Protein AF-A0A2J8M3Z4-F1 (afdb_monomer_lite)

Sequence (90 aa):
MEMKADINAKQEDMMFHKIYIQKHDNVSILFADIEGFTSLASQCTAQELVMTLNELFARFDKLAAENHCLRIKILGDCYYCVSGLPEARA

Radius of gyration: 18.11 Å; chains: 1; bounding box: 32×40×42 Å

Foldseek 3Di:
DVVVVVVPDDDDPDPDDDDDDDDDPDKDKDKDADPPVVVVVVPDDPVRNVVVLVVVVVVVVVVCVVVVWAWPDDDRRMTMIMHCPPHGDD

Secondary structure (DSSP, 8-state):
-HHHHHTTS-----SS--------SS-EEEEE--TTHHHHHHHS-HHHHHHHHHHHHHHHHHHHHHTTEEEEEEETTEEEEEES-SSPP-

InterPro domains:
  IPR001054 Adenylyl cyclase class-3/4/guanylyl cyclase [PF00211] (19-88)
  IPR001054 Adenylyl cyclase class-3/4/guanylyl cyclase [PS50125] (28-90)
  IPR029787 Nucleotide cyclase [G3DSA:3.30.70.1230] (13-90)
  IPR029787 Nucleotide cyclase [SSF55073] (16-89)

Structure (mmCIF, N/CA/C/O backbone):
data_AF-A0A2J8M3Z4-F1
#
_entry.id   AF-A0A2J8M3Z4-F1
#
loop_
_atom_site.group_PDB
_atom_site.id
_atom_site.ty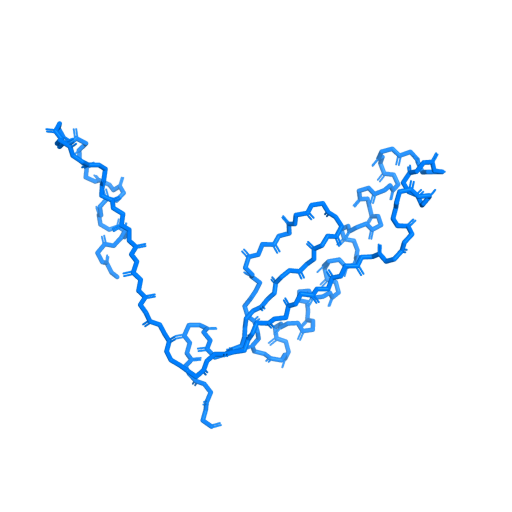pe_symbol
_atom_site.label_atom_id
_atom_site.label_alt_id
_atom_site.label_comp_id
_atom_site.label_asym_id
_atom_site.label_entity_id
_atom_site.label_seq_id
_atom_site.pdbx_PDB_ins_code
_atom_site.Cartn_x
_atom_site.Cartn_y
_atom_site.Cartn_z
_atom_site.occupancy
_atom_site.B_iso_or_equiv
_atom_site.auth_seq_id
_atom_site.auth_comp_id
_atom_site.auth_asym_id
_atom_site.auth_atom_id
_atom_site.pdbx_PDB_model_num
ATOM 1 N N . MET A 1 1 ? 13.751 11.695 -15.915 1.00 54.22 1 MET A N 1
ATOM 2 C CA . MET A 1 1 ? 14.621 12.892 -15.830 1.00 54.22 1 MET A CA 1
ATOM 3 C C . MET A 1 1 ? 13.856 14.165 -16.182 1.00 54.22 1 MET A C 1
ATOM 5 O O . MET A 1 1 ? 13.985 15.121 -15.434 1.00 54.22 1 MET A O 1
ATOM 9 N N . GLU A 1 2 ? 12.995 14.154 -17.204 1.00 61.06 2 GLU A N 1
ATOM 10 C CA . GLU A 1 2 ? 12.163 15.311 -17.599 1.00 61.06 2 GLU A CA 1
ATOM 11 C C . GLU A 1 2 ? 11.172 15.766 -16.513 1.00 61.06 2 GLU A C 1
ATOM 13 O O . GLU A 1 2 ? 11.157 16.934 -16.147 1.00 61.06 2 GLU A O 1
ATOM 18 N N . MET A 1 3 ? 10.465 14.829 -15.867 1.00 64.12 3 MET A N 1
ATOM 19 C CA . MET A 1 3 ? 9.453 15.145 -14.844 1.00 64.12 3 MET A CA 1
ATOM 20 C C . MET A 1 3 ? 9.973 16.007 -13.672 1.00 64.12 3 MET A C 1
ATOM 22 O O . MET A 1 3 ? 9.243 16.839 -13.147 1.00 64.12 3 MET A O 1
ATOM 26 N N . LYS A 1 4 ? 11.240 15.832 -13.258 1.00 62.22 4 LYS A N 1
ATOM 27 C CA . LYS A 1 4 ? 11.858 16.647 -12.191 1.00 62.22 4 LYS A CA 1
ATOM 28 C C . LYS A 1 4 ? 12.248 18.048 -12.672 1.00 62.22 4 LYS A C 1
ATOM 30 O O . LYS A 1 4 ? 12.252 18.973 -11.868 1.00 62.22 4 LYS A O 1
ATOM 35 N N . ALA A 1 5 ? 12.596 18.190 -13.949 1.00 67.06 5 ALA A N 1
ATOM 36 C CA . ALA A 1 5 ? 12.934 19.478 -14.547 1.00 67.06 5 ALA A CA 1
ATOM 37 C C . ALA A 1 5 ? 11.676 20.339 -14.742 1.00 67.06 5 ALA A C 1
ATOM 39 O O . ALA A 1 5 ? 11.700 21.534 -14.465 1.00 67.06 5 ALA A O 1
ATOM 40 N N . ASP A 1 6 ? 10.565 19.708 -15.121 1.00 68.38 6 ASP A N 1
ATOM 41 C CA . ASP A 1 6 ? 9.293 20.380 -15.377 1.00 68.38 6 ASP A CA 1
ATOM 42 C C . ASP A 1 6 ? 8.588 20.901 -14.110 1.00 68.38 6 ASP A C 1
ATOM 44 O O . ASP A 1 6 ? 7.891 21.907 -14.181 1.00 68.38 6 ASP A O 1
ATOM 48 N N . ILE A 1 7 ? 8.794 20.281 -12.937 1.00 63.91 7 ILE A N 1
ATOM 49 C CA . ILE A 1 7 ? 8.255 20.781 -11.649 1.00 63.91 7 ILE A CA 1
ATOM 50 C C . ILE A 1 7 ? 8.807 22.174 -11.299 1.00 63.91 7 ILE A C 1
ATOM 52 O O . ILE A 1 7 ? 8.129 22.963 -10.647 1.00 63.91 7 ILE A O 1
ATOM 56 N N . ASN A 1 8 ? 10.033 22.481 -11.733 1.00 65.25 8 ASN A N 1
ATOM 57 C CA . ASN A 1 8 ? 10.713 23.743 -11.437 1.00 65.25 8 ASN A CA 1
ATOM 58 C C . ASN A 1 8 ? 10.561 24.790 -12.555 1.00 65.25 8 ASN A C 1
ATOM 60 O O . ASN A 1 8 ? 11.089 25.898 -12.430 1.00 65.25 8 ASN A O 1
ATOM 64 N N . ALA A 1 9 ? 9.878 24.455 -13.652 1.00 66.25 9 ALA A N 1
ATOM 65 C CA . ALA A 1 9 ? 9.640 25.372 -14.757 1.00 66.25 9 ALA A CA 1
ATOM 66 C C . ALA A 1 9 ? 8.443 26.291 -14.452 1.00 66.25 9 ALA A C 1
ATOM 68 O O . ALA A 1 9 ? 7.474 25.885 -13.811 1.00 66.25 9 ALA A O 1
ATOM 69 N N . LYS A 1 10 ? 8.501 27.550 -14.912 1.00 61.84 10 LYS A N 1
ATOM 70 C CA . LYS A 1 10 ? 7.349 28.461 -14.838 1.00 61.84 10 LYS A CA 1
ATOM 71 C C . LYS A 1 10 ? 6.181 27.845 -15.606 1.00 61.84 10 LYS A C 1
ATOM 73 O O . LYS A 1 10 ? 6.357 27.388 -16.729 1.00 61.84 10 LYS A O 1
ATOM 78 N N . GLN A 1 11 ? 5.007 27.851 -14.987 1.00 64.75 11 GLN A N 1
ATOM 79 C CA . GLN A 1 11 ? 3.787 27.309 -15.565 1.00 64.75 11 GLN A CA 1
ATOM 80 C C . GLN A 1 11 ? 3.357 28.213 -16.729 1.00 64.75 11 GLN A C 1
ATOM 82 O O . GLN A 1 11 ? 2.795 29.284 -16.522 1.00 64.75 11 GLN A O 1
ATOM 87 N N . GLU A 1 12 ? 3.730 27.833 -17.949 1.00 67.75 12 GLU A N 1
ATOM 88 C CA . GLU A 1 12 ? 3.226 28.462 -19.169 1.00 67.75 12 GLU A CA 1
ATOM 89 C C . GLU A 1 12 ? 1.735 28.126 -19.323 1.00 67.75 12 GLU A C 1
ATOM 91 O O . GLU A 1 12 ? 1.330 26.999 -19.023 1.00 67.75 12 GLU A O 1
ATOM 96 N N . ASP A 1 13 ? 0.927 29.091 -19.781 1.00 65.75 13 ASP A N 1
ATOM 97 C CA . ASP A 1 13 ? -0.494 28.907 -20.119 1.00 65.75 13 ASP A CA 1
ATOM 98 C C . ASP A 1 13 ? -0.623 27.932 -21.304 1.00 65.75 13 ASP A C 1
ATOM 100 O O . ASP A 1 13 ? -0.792 28.312 -22.464 1.00 65.75 13 ASP A O 1
ATOM 104 N N . MET A 1 14 ? -0.486 26.639 -21.024 1.00 68.31 14 MET A N 1
ATOM 105 C CA . MET A 1 14 ? -0.715 25.580 -21.993 1.00 68.31 14 MET A CA 1
ATOM 106 C C . MET A 1 14 ? -2.198 25.224 -22.023 1.00 68.31 14 MET A C 1
ATOM 108 O O . MET A 1 14 ? -2.833 25.011 -20.993 1.00 68.31 14 MET A O 1
ATOM 112 N N . MET A 1 15 ? -2.734 25.072 -23.236 1.00 75.50 15 MET A N 1
ATOM 113 C CA . MET A 1 15 ? -4.118 24.650 -23.484 1.00 75.50 15 MET A CA 1
ATOM 114 C C . MET A 1 15 ? -4.453 23.279 -22.860 1.00 75.50 15 MET A C 1
ATOM 116 O O . MET A 1 15 ? -5.620 22.972 -22.626 1.00 75.50 15 MET A O 1
ATOM 120 N N . PHE A 1 16 ? -3.434 22.464 -22.565 1.00 77.75 16 PHE A N 1
ATOM 121 C CA . PHE A 1 16 ? -3.561 21.170 -21.905 1.00 77.75 16 PHE A CA 1
ATOM 122 C C . PHE A 1 16 ? -2.546 21.030 -20.771 1.00 77.75 16 PHE A C 1
ATOM 124 O O . PHE A 1 16 ? -1.392 21.437 -20.891 1.00 77.75 16 PHE A O 1
ATOM 131 N N . HIS A 1 17 ? -2.971 20.385 -19.686 1.00 79.94 17 HIS A N 1
ATOM 132 C CA . HIS A 1 17 ? -2.078 20.009 -18.598 1.00 79.94 17 HIS A CA 1
ATOM 133 C C . HIS A 1 17 ? -1.070 18.967 -19.093 1.00 79.94 17 HIS A C 1
ATOM 135 O O . HIS A 1 17 ? -1.449 17.985 -19.734 1.00 79.94 17 HIS A O 1
ATOM 141 N N . LYS A 1 18 ? 0.213 19.155 -18.773 1.00 81.19 18 LYS A N 1
ATOM 142 C CA . LYS A 1 18 ? 1.256 18.166 -19.064 1.00 81.19 18 LYS A CA 1
ATOM 143 C C . LYS A 1 18 ? 1.045 16.936 -18.171 1.00 81.19 18 LYS A C 1
ATOM 145 O O . LYS A 1 18 ? 1.103 17.044 -16.949 1.00 81.19 18 LYS A O 1
ATOM 150 N N . ILE A 1 19 ? 0.787 15.777 -18.779 1.00 85.75 19 ILE A N 1
ATOM 151 C CA . ILE A 1 19 ? 0.593 14.490 -18.089 1.00 85.75 19 ILE A CA 1
ATOM 152 C C . ILE A 1 19 ? 1.769 13.572 -18.437 1.00 85.75 19 ILE A C 1
ATOM 154 O O . ILE A 1 19 ? 2.150 13.471 -19.601 1.00 85.75 19 ILE A O 1
ATOM 158 N N . TYR A 1 20 ? 2.322 12.879 -17.439 1.00 86.06 20 TYR A N 1
ATOM 159 C CA . TYR A 1 20 ? 3.376 11.880 -17.630 1.00 86.06 20 TYR A CA 1
ATOM 160 C C . TYR A 1 20 ? 2.767 10.484 -17.581 1.00 86.06 20 TYR A C 1
ATOM 162 O O . TYR A 1 20 ? 2.206 10.083 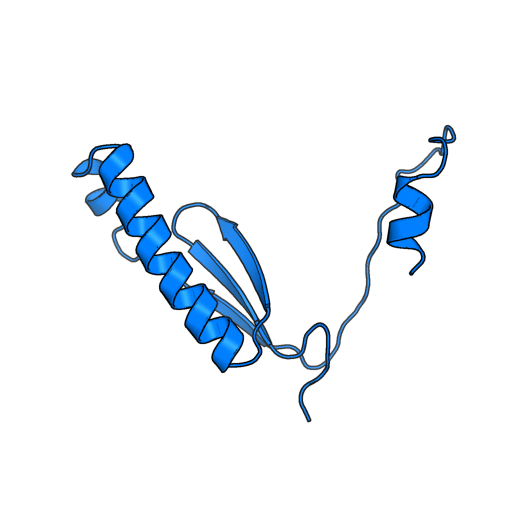-16.562 1.00 86.06 20 TYR A O 1
ATOM 170 N N . ILE A 1 21 ? 2.876 9.748 -18.684 1.00 89.75 21 ILE A N 1
ATOM 171 C CA . ILE A 1 21 ? 2.381 8.376 -18.806 1.00 89.75 21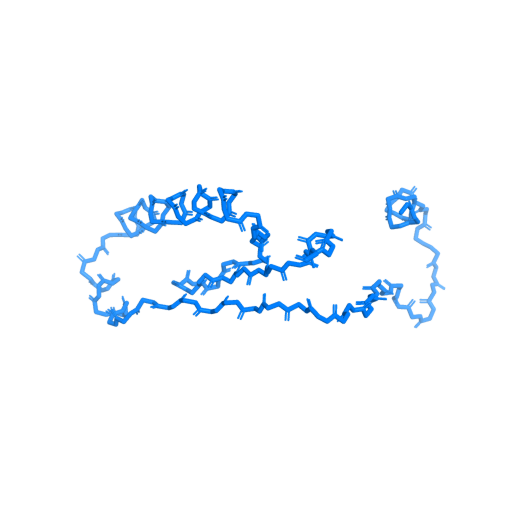 ILE A CA 1
ATOM 172 C C . ILE A 1 21 ? 3.490 7.544 -19.437 1.00 89.75 21 ILE A C 1
ATOM 174 O O . ILE A 1 21 ? 4.025 7.909 -20.482 1.00 89.75 21 ILE A O 1
ATOM 178 N N . GLN A 1 22 ? 3.815 6.415 -18.814 1.00 89.44 22 GLN A N 1
ATOM 179 C CA . GLN A 1 22 ? 4.754 5.443 -19.354 1.00 89.44 22 GLN A CA 1
ATOM 180 C C . GLN A 1 22 ? 4.101 4.061 -19.359 1.00 89.44 22 GLN A C 1
ATOM 182 O O . GLN A 1 22 ? 3.519 3.634 -18.363 1.00 89.44 22 GLN A O 1
ATOM 187 N N . LYS A 1 23 ? 4.185 3.366 -20.497 1.00 90.75 23 LYS A N 1
ATOM 188 C CA . LYS A 1 23 ? 3.756 1.971 -20.613 1.00 90.75 23 LYS A CA 1
ATOM 189 C C . LYS A 1 23 ? 4.865 1.058 -20.092 1.00 90.75 23 LYS A C 1
ATOM 191 O O . LYS A 1 23 ? 6.027 1.242 -20.449 1.00 90.75 23 LYS A O 1
ATOM 196 N N . HIS A 1 24 ? 4.482 0.049 -19.318 1.00 90.75 24 HIS A N 1
ATOM 197 C CA . HIS A 1 24 ? 5.373 -1.007 -18.857 1.00 90.75 24 HIS A CA 1
ATOM 198 C C . HIS A 1 24 ? 4.760 -2.372 -19.166 1.00 90.75 24 HIS A C 1
ATOM 200 O O . HIS A 1 24 ? 3.590 -2.608 -18.867 1.00 90.75 24 HIS A O 1
ATOM 206 N N . ASP A 1 25 ? 5.551 -3.244 -19.783 1.00 92.56 25 ASP A N 1
ATOM 207 C CA . ASP A 1 25 ? 5.183 -4.628 -20.075 1.00 92.56 25 ASP A CA 1
ATOM 208 C C . ASP A 1 25 ? 5.753 -5.557 -18.985 1.00 92.56 25 ASP A C 1
ATOM 210 O O . ASP A 1 25 ? 6.734 -5.211 -18.328 1.00 92.56 25 ASP A O 1
ATOM 214 N N . ASN A 1 26 ? 5.156 -6.742 -18.803 1.00 93.25 26 ASN A N 1
ATOM 215 C CA . ASN A 1 26 ? 5.617 -7.781 -17.862 1.00 93.25 26 ASN A CA 1
ATOM 216 C C . ASN A 1 26 ? 5.687 -7.339 -16.386 1.00 93.25 26 ASN A C 1
ATOM 218 O O . ASN A 1 26 ? 6.660 -7.606 -15.683 1.00 93.25 26 ASN A O 1
ATOM 222 N N . VAL A 1 27 ? 4.633 -6.681 -15.904 1.00 95.56 27 VAL A N 1
ATOM 223 C CA . VAL A 1 27 ? 4.484 -6.285 -14.495 1.00 95.56 27 VAL A CA 1
ATOM 224 C C . VAL A 1 27 ? 3.421 -7.132 -13.799 1.00 95.56 27 VAL A C 1
ATOM 226 O O . VAL A 1 27 ? 2.512 -7.655 -14.442 1.00 95.56 27 VAL A O 1
ATOM 229 N N . SER A 1 28 ? 3.508 -7.250 -12.476 1.00 95.75 28 SER A N 1
ATOM 230 C CA . SER A 1 28 ? 2.472 -7.884 -11.645 1.00 95.75 28 SER A CA 1
ATOM 231 C C . SER A 1 28 ? 1.960 -6.895 -10.610 1.00 95.75 28 SER A C 1
ATOM 233 O O . SER A 1 28 ? 2.765 -6.270 -9.927 1.00 95.75 28 SER A O 1
ATOM 235 N N . ILE A 1 29 ? 0.640 -6.760 -10.476 1.00 96.12 29 ILE A N 1
ATOM 236 C CA . ILE A 1 29 ? 0.008 -5.863 -9.499 1.00 96.12 29 ILE A CA 1
ATOM 237 C C . ILE A 1 29 ? -0.701 -6.708 -8.444 1.00 96.12 29 ILE A C 1
ATOM 239 O O . ILE A 1 29 ? -1.452 -7.622 -8.784 1.00 96.12 29 ILE A O 1
ATOM 243 N N . LEU A 1 30 ? -0.472 -6.384 -7.174 1.00 96.81 30 LEU A N 1
ATOM 244 C CA . LEU A 1 30 ? -1.144 -6.991 -6.034 1.00 96.81 30 LEU A CA 1
ATOM 245 C C . LEU A 1 30 ? -2.101 -5.985 -5.398 1.00 96.81 30 LEU A C 1
ATOM 247 O O . LEU A 1 30 ? -1.728 -4.844 -5.115 1.00 96.81 30 LEU A O 1
ATOM 251 N N . PHE A 1 31 ? -3.318 -6.458 -5.146 1.00 96.62 31 PHE A N 1
ATOM 252 C CA . PHE A 1 31 ? -4.349 -5.784 -4.370 1.00 96.62 31 PHE A CA 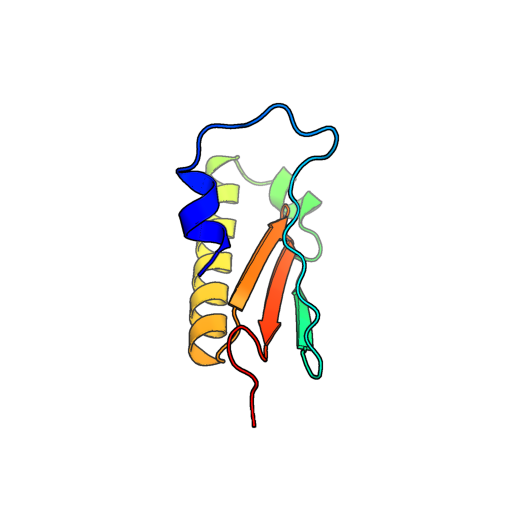1
ATOM 253 C C . PHE A 1 31 ? -4.611 -6.623 -3.118 1.00 96.62 31 PHE A C 1
ATOM 255 O O . PHE A 1 31 ? -4.883 -7.818 -3.237 1.00 96.62 31 PHE A O 1
ATOM 262 N N . ALA A 1 32 ? -4.509 -6.017 -1.938 1.00 96.12 32 ALA A N 1
ATOM 263 C CA . ALA A 1 32 ? -4.819 -6.665 -0.668 1.00 96.12 32 ALA A CA 1
ATOM 264 C C . ALA A 1 32 ? -5.755 -5.775 0.145 1.00 96.12 32 ALA A C 1
ATOM 266 O O . ALA A 1 32 ? -5.440 -4.611 0.375 1.00 96.12 32 ALA A O 1
ATOM 267 N N . ASP A 1 33 ? -6.883 -6.331 0.573 1.00 96.56 33 ASP A N 1
ATOM 268 C CA . ASP A 1 33 ? -7.936 -5.617 1.293 1.00 96.56 33 ASP A CA 1
ATOM 269 C C . ASP A 1 33 ? -8.273 -6.327 2.603 1.00 96.56 33 ASP A C 1
ATOM 271 O O . ASP A 1 33 ? -8.097 -7.548 2.708 1.00 96.56 33 ASP A O 1
ATOM 275 N N . ILE A 1 34 ? -8.724 -5.578 3.609 1.00 95.88 34 ILE A N 1
ATOM 276 C CA . ILE A 1 34 ? -9.027 -6.145 4.924 1.00 95.88 34 ILE A CA 1
ATOM 277 C C . ILE A 1 34 ? -10.484 -6.602 4.945 1.00 95.88 34 ILE A C 1
ATOM 279 O O . ILE A 1 34 ? -11.423 -5.809 4.975 1.00 95.88 34 ILE A O 1
ATOM 283 N N . GLU A 1 35 ? -10.691 -7.915 5.012 1.00 96.69 35 GLU A N 1
ATOM 284 C CA . GLU A 1 35 ? -12.031 -8.454 5.218 1.00 96.69 35 GLU A CA 1
ATOM 285 C C . GLU A 1 35 ? -12.618 -7.960 6.553 1.00 96.69 35 GLU A C 1
ATOM 287 O O . GLU A 1 35 ? -11.974 -8.004 7.603 1.00 96.69 35 GLU A O 1
ATOM 292 N N . GLY A 1 36 ? -13.866 -7.487 6.520 1.00 95.50 36 GLY A N 1
ATOM 293 C CA . GLY A 1 36 ? -14.577 -7.049 7.723 1.00 95.50 36 GLY A CA 1
ATOM 294 C C . GLY A 1 36 ? -14.102 -5.709 8.295 1.00 95.50 36 GLY A C 1
ATOM 295 O O . GLY A 1 36 ? -14.455 -5.377 9.431 1.00 95.50 36 GLY A O 1
ATOM 296 N N . PHE A 1 37 ? -13.351 -4.909 7.531 1.00 96.12 37 PHE A N 1
ATOM 297 C CA . PHE A 1 37 ? -12.813 -3.633 8.001 1.00 96.12 37 PHE A CA 1
ATOM 298 C C . PHE A 1 37 ? -13.868 -2.679 8.567 1.00 96.12 37 PHE A C 1
ATOM 300 O O . PHE A 1 37 ? -13.628 -2.054 9.594 1.00 96.12 37 PHE A O 1
ATOM 307 N N . THR A 1 38 ? -15.062 -2.590 7.971 1.00 95.44 38 THR A N 1
ATOM 308 C CA . THR A 1 38 ? -16.138 -1.729 8.497 1.00 95.44 38 THR A CA 1
ATOM 309 C C . THR A 1 38 ? -16.508 -2.092 9.937 1.00 95.44 38 THR A C 1
ATOM 311 O O . THR A 1 38 ? -16.656 -1.210 10.784 1.00 95.44 38 THR A O 1
ATOM 314 N N . SER A 1 39 ? -16.624 -3.387 10.235 1.00 96.88 39 SER A N 1
ATOM 315 C CA . SER A 1 39 ? -16.934 -3.865 11.583 1.00 96.88 39 SER A CA 1
ATOM 316 C C . SER A 1 39 ? -15.785 -3.602 12.551 1.00 96.88 39 SER A C 1
ATOM 318 O O . SER A 1 39 ? -16.045 -3.171 13.674 1.00 96.88 39 SER A O 1
ATOM 320 N N . LEU A 1 40 ? -14.538 -3.802 12.117 1.00 94.25 40 LEU A N 1
ATOM 321 C CA . LEU A 1 40 ? -13.344 -3.477 12.901 1.00 94.25 40 LEU A CA 1
ATOM 322 C C . LEU A 1 40 ? -13.292 -1.978 13.229 1.00 94.25 40 LEU A C 1
ATOM 324 O O . LEU A 1 40 ? -13.234 -1.594 14.393 1.00 94.25 40 LEU A O 1
ATOM 328 N N . ALA A 1 41 ? -13.394 -1.127 12.210 1.00 96.12 41 ALA A N 1
ATOM 329 C CA . ALA A 1 41 ? -13.331 0.323 12.337 1.00 96.12 41 ALA A CA 1
ATOM 330 C C . ALA A 1 41 ? -14.438 0.885 13.243 1.00 96.12 41 ALA A C 1
ATOM 332 O O . ALA A 1 41 ? -14.196 1.846 13.967 1.00 96.12 41 ALA A O 1
ATOM 333 N N . SER A 1 42 ? -15.629 0.273 13.252 1.00 97.25 42 SER A N 1
ATOM 334 C CA . SER A 1 42 ? -16.741 0.685 14.127 1.00 97.25 42 SER A CA 1
ATOM 335 C C . SER A 1 42 ? -16.496 0.448 15.625 1.00 97.25 42 SER A C 1
ATOM 337 O O . SER A 1 42 ? -17.176 1.047 16.455 1.00 97.25 42 SER A O 1
ATOM 339 N N . GLN A 1 43 ? -15.540 -0.419 15.972 1.00 96.75 43 GLN A N 1
ATOM 340 C CA . GLN A 1 43 ? -15.219 -0.803 17.351 1.00 96.75 43 GLN A CA 1
ATOM 341 C C . GLN A 1 43 ? -13.954 -0.119 17.883 1.00 96.75 43 GLN A C 1
ATOM 343 O O . GLN A 1 43 ? -13.639 -0.259 19.062 1.00 96.75 43 GLN A O 1
ATOM 348 N N . CYS A 1 44 ? -13.233 0.618 17.036 1.00 95.44 44 CYS A N 1
ATOM 349 C CA . CYS A 1 44 ? -11.997 1.300 17.396 1.00 95.44 44 CYS A CA 1
ATOM 350 C C . CYS A 1 44 ? -12.216 2.809 17.502 1.00 95.44 44 CYS A C 1
ATOM 352 O O . CYS A 1 44 ? -12.971 3.410 16.733 1.00 95.44 44 CYS A O 1
ATOM 354 N N . THR A 1 45 ? -11.478 3.464 18.394 1.00 98.06 45 THR A N 1
ATOM 355 C CA . THR A 1 45 ? -11.277 4.910 18.273 1.00 98.06 45 THR A CA 1
ATOM 356 C C . THR A 1 45 ? -10.472 5.222 17.008 1.00 98.06 45 THR A C 1
ATOM 358 O O . THR A 1 45 ? -9.705 4.394 16.510 1.00 98.06 45 THR A O 1
ATOM 361 N N . ALA A 1 46 ? -10.589 6.450 16.494 1.00 97.00 46 ALA A N 1
ATOM 362 C CA . ALA A 1 46 ? -9.825 6.872 15.318 1.00 97.00 46 ALA A CA 1
ATOM 363 C C . ALA A 1 46 ? -8.306 6.697 15.508 1.00 97.00 46 ALA A C 1
ATOM 365 O O . ALA A 1 46 ? -7.606 6.305 14.578 1.00 97.00 46 ALA A O 1
ATOM 366 N N . GLN A 1 47 ? -7.800 6.945 16.721 1.00 97.88 47 GLN A N 1
ATOM 367 C CA . GLN A 1 47 ? -6.385 6.769 17.037 1.00 97.88 47 GLN A CA 1
ATOM 368 C C . GLN A 1 47 ? -5.969 5.294 16.979 1.00 97.88 47 GLN A C 1
ATOM 370 O O . GLN A 1 47 ? -4.972 4.977 16.334 1.00 97.88 47 GLN A O 1
ATOM 375 N N . GLU A 1 48 ? -6.729 4.393 17.606 1.00 97.88 48 GLU A N 1
ATOM 376 C CA . GLU A 1 48 ? -6.435 2.951 17.588 1.00 97.88 48 GLU A CA 1
ATOM 377 C C . GLU A 1 48 ? -6.482 2.383 16.170 1.00 97.88 48 GLU A C 1
ATOM 379 O O . GLU A 1 48 ? -5.606 1.606 15.783 1.00 97.88 48 GLU A O 1
ATOM 384 N N . LEU A 1 49 ? -7.462 2.815 15.372 1.00 96.69 49 LEU A N 1
ATOM 385 C CA . LEU A 1 49 ? -7.598 2.392 13.983 1.00 96.69 49 LEU A CA 1
ATOM 386 C C . LEU A 1 49 ? -6.381 2.811 13.152 1.00 96.69 49 LEU A C 1
ATOM 388 O O . LEU A 1 49 ? -5.785 1.984 12.462 1.00 96.69 49 LEU A O 1
ATOM 392 N N . VAL A 1 50 ? -5.977 4.081 13.250 1.00 96.56 50 VAL A N 1
ATOM 393 C CA . VAL A 1 50 ? -4.808 4.604 12.528 1.00 96.56 50 VAL A CA 1
ATOM 394 C C . VAL A 1 50 ? -3.525 3.911 12.980 1.00 96.56 50 VAL A C 1
ATOM 396 O O . VAL A 1 50 ? -2.708 3.558 12.134 1.00 96.56 50 VAL A O 1
ATOM 399 N N . MET A 1 51 ? -3.345 3.671 14.282 1.00 97.75 51 MET A N 1
ATOM 400 C CA . MET A 1 51 ? -2.181 2.938 14.791 1.00 97.75 51 MET A CA 1
ATOM 401 C C . MET A 1 51 ? -2.125 1.509 14.243 1.00 97.75 51 MET A C 1
ATOM 403 O O . MET A 1 51 ? -1.074 1.085 13.764 1.00 97.75 51 MET A O 1
ATOM 407 N N . THR A 1 52 ? -3.259 0.805 14.249 1.00 95.62 52 THR A N 1
ATOM 408 C CA . THR A 1 52 ? -3.377 -0.569 13.738 1.00 95.62 52 THR A CA 1
ATOM 409 C C . THR A 1 52 ? -3.047 -0.638 12.247 1.00 95.62 52 THR A C 1
ATOM 411 O O . THR A 1 52 ? -2.218 -1.447 11.828 1.00 95.62 52 THR A O 1
ATOM 414 N N . LEU A 1 53 ? -3.644 0.247 11.442 1.00 96.81 53 LEU A N 1
ATOM 415 C CA . LEU A 1 53 ? -3.372 0.327 10.005 1.00 96.81 53 LEU A CA 1
ATOM 416 C C . LEU A 1 53 ? -1.913 0.690 9.724 1.00 96.81 53 LEU A C 1
ATOM 418 O O . LEU A 1 53 ? -1.282 0.083 8.862 1.00 96.81 53 LEU A O 1
ATOM 422 N N . ASN A 1 54 ? -1.353 1.648 10.464 1.00 97.38 54 ASN A N 1
ATOM 423 C CA . ASN A 1 54 ? 0.034 2.058 10.289 1.00 97.38 54 ASN A CA 1
ATOM 424 C C . ASN A 1 54 ? 1.007 0.909 10.587 1.00 97.38 54 ASN A C 1
ATOM 426 O O . ASN A 1 54 ? 1.968 0.714 9.846 1.00 97.38 54 ASN A O 1
ATOM 430 N N . GLU A 1 55 ? 0.749 0.117 11.628 1.00 97.94 55 GLU A N 1
ATOM 431 C CA . GLU A 1 55 ? 1.564 -1.059 11.930 1.00 97.94 55 GLU A CA 1
ATOM 432 C C . GLU A 1 55 ? 1.451 -2.135 10.839 1.00 97.94 55 GLU A C 1
ATOM 434 O O . GLU A 1 55 ? 2.473 -2.661 10.384 1.00 97.94 55 GLU A O 1
ATOM 439 N N . LEU A 1 56 ? 0.234 -2.440 10.381 1.00 97.38 56 LEU A N 1
ATOM 440 C CA . LEU A 1 56 ? 0.005 -3.407 9.306 1.00 97.38 56 LEU A CA 1
ATOM 441 C C . LEU A 1 56 ? 0.719 -2.986 8.016 1.00 97.38 56 LEU A C 1
ATOM 443 O O . LEU A 1 56 ? 1.477 -3.768 7.437 1.00 97.38 56 LEU A O 1
ATOM 447 N N . PHE A 1 57 ? 0.527 -1.740 7.585 1.00 97.81 57 PHE A N 1
ATOM 448 C CA . PHE A 1 57 ? 1.121 -1.241 6.349 1.00 97.81 57 PHE A CA 1
ATOM 449 C C . PHE A 1 57 ? 2.637 -1.086 6.446 1.00 97.81 57 PHE A C 1
ATOM 451 O O . PHE A 1 57 ? 3.317 -1.339 5.456 1.00 97.81 57 PHE A O 1
ATOM 458 N N . ALA A 1 58 ? 3.196 -0.779 7.620 1.00 97.75 58 ALA A N 1
ATOM 459 C CA . ALA A 1 58 ? 4.645 -0.806 7.821 1.00 97.75 58 ALA A CA 1
ATOM 460 C C . ALA A 1 58 ? 5.225 -2.221 7.639 1.00 97.75 58 ALA A C 1
ATOM 462 O O . ALA A 1 58 ? 6.297 -2.391 7.053 1.00 97.75 58 ALA A O 1
ATOM 463 N N . ARG A 1 59 ? 4.509 -3.258 8.097 1.00 98.12 59 ARG A N 1
ATOM 464 C CA . ARG A 1 59 ? 4.900 -4.658 7.861 1.00 98.12 59 ARG A CA 1
ATOM 465 C C . ARG A 1 59 ? 4.779 -5.032 6.383 1.00 98.12 59 ARG A C 1
ATOM 467 O O . ARG A 1 59 ? 5.679 -5.688 5.862 1.00 98.12 59 ARG A O 1
ATOM 474 N N . PHE A 1 60 ? 3.727 -4.588 5.695 1.00 97.88 60 PHE A N 1
ATOM 475 C CA . PHE A 1 60 ? 3.600 -4.774 4.245 1.00 97.88 60 PHE A CA 1
ATOM 476 C C . PHE A 1 60 ? 4.697 -4.053 3.468 1.00 97.88 60 PHE A C 1
ATOM 478 O O . PHE A 1 60 ? 5.262 -4.649 2.561 1.00 97.88 60 PHE A O 1
ATOM 485 N N . ASP A 1 61 ? 5.066 -2.832 3.850 1.00 97.62 61 ASP A N 1
ATOM 486 C CA . ASP A 1 61 ? 6.167 -2.096 3.223 1.00 97.62 61 ASP A CA 1
ATOM 487 C C . ASP A 1 61 ? 7.499 -2.828 3.383 1.00 97.62 61 ASP A C 1
ATOM 489 O O . ASP A 1 61 ? 8.267 -2.929 2.424 1.00 97.62 61 ASP A O 1
ATOM 493 N N . LYS A 1 62 ? 7.761 -3.391 4.569 1.00 98.19 62 LYS A N 1
ATOM 494 C CA . LYS A 1 62 ? 8.945 -4.223 4.800 1.00 98.19 62 LYS A CA 1
ATOM 495 C C . LYS A 1 62 ? 8.955 -5.441 3.871 1.00 98.19 62 LYS A C 1
ATOM 497 O O . LYS A 1 62 ? 9.950 -5.671 3.188 1.00 98.19 62 LYS A O 1
ATOM 502 N N . LEU A 1 63 ? 7.845 -6.177 3.799 1.00 97.50 63 LEU A N 1
ATOM 503 C CA . LEU A 1 63 ? 7.718 -7.340 2.914 1.00 97.50 63 LEU A CA 1
ATOM 504 C C . LEU A 1 63 ? 7.826 -6.948 1.437 1.00 97.50 63 LEU A C 1
ATOM 506 O O . LEU A 1 63 ? 8.461 -7.656 0.661 1.00 97.50 63 LEU A O 1
ATOM 510 N N . ALA A 1 64 ? 7.238 -5.823 1.036 1.00 96.12 64 ALA A N 1
ATOM 511 C CA . ALA A 1 64 ? 7.329 -5.312 -0.322 1.00 96.12 64 ALA A CA 1
ATOM 512 C C . ALA A 1 64 ? 8.786 -5.000 -0.684 1.00 96.12 64 ALA A C 1
ATOM 514 O O . ALA A 1 64 ? 9.246 -5.435 -1.736 1.00 96.12 64 ALA A O 1
ATOM 515 N N . ALA A 1 65 ? 9.539 -4.346 0.205 1.00 94.88 65 ALA A N 1
ATOM 516 C CA . ALA A 1 65 ? 10.960 -4.078 0.000 1.00 94.88 65 ALA A CA 1
ATOM 517 C C . ALA A 1 65 ? 11.782 -5.372 -0.135 1.00 94.88 65 ALA A C 1
ATOM 519 O O . ALA A 1 65 ? 12.552 -5.509 -1.085 1.00 94.88 65 ALA A O 1
ATOM 520 N N . GLU A 1 66 ? 11.573 -6.345 0.757 1.00 96.44 66 GLU A N 1
ATOM 521 C CA . GLU A 1 66 ? 12.236 -7.661 0.714 1.00 96.44 66 GLU A CA 1
ATOM 522 C C . GLU A 1 66 ? 11.910 -8.440 -0.572 1.00 96.44 66 GLU A C 1
ATOM 524 O O . GLU A 1 66 ? 12.748 -9.170 -1.096 1.00 96.44 66 GLU A O 1
ATOM 529 N N . ASN A 1 67 ? 10.707 -8.254 -1.118 1.00 94.19 67 ASN A N 1
ATOM 530 C CA . ASN A 1 67 ? 10.244 -8.908 -2.339 1.00 94.19 67 ASN A CA 1
ATOM 531 C C . ASN A 1 67 ? 10.398 -8.037 -3.593 1.00 94.19 67 ASN A C 1
ATOM 533 O O . ASN A 1 67 ? 9.844 -8.397 -4.631 1.00 94.19 67 ASN A O 1
ATOM 537 N N . HIS A 1 68 ? 11.156 -6.936 -3.533 1.00 94.12 68 HIS A N 1
ATOM 538 C CA . HIS A 1 68 ? 11.359 -5.978 -4.630 1.00 94.12 68 HIS A CA 1
ATOM 539 C C . HIS A 1 68 ? 10.048 -5.556 -5.321 1.00 94.12 68 HIS A C 1
ATOM 541 O O . HIS A 1 68 ? 9.922 -5.548 -6.550 1.00 94.12 68 HIS A O 1
ATOM 547 N N . CYS A 1 69 ? 9.050 -5.239 -4.507 1.00 95.81 69 CYS A N 1
ATOM 548 C CA . CYS A 1 69 ? 7.785 -4.662 -4.918 1.00 95.81 69 CYS A CA 1
ATOM 549 C C . CYS A 1 69 ? 7.745 -3.188 -4.506 1.00 95.81 69 CYS A C 1
ATOM 551 O O . CYS A 1 69 ? 8.153 -2.816 -3.406 1.00 95.81 69 CYS A O 1
ATOM 553 N N . LEU A 1 70 ? 7.201 -2.346 -5.376 1.00 95.38 70 LEU A N 1
ATOM 554 C CA . LEU A 1 70 ? 6.976 -0.934 -5.113 1.00 95.38 70 LEU A CA 1
ATOM 555 C C . LEU A 1 70 ? 5.537 -0.724 -4.642 1.00 95.38 70 LEU A C 1
ATOM 557 O O . LEU A 1 70 ? 4.591 -1.095 -5.339 1.00 95.38 70 LEU A O 1
ATOM 561 N N . ARG A 1 71 ? 5.353 -0.078 -3.486 1.00 96.00 71 ARG A N 1
ATOM 562 C CA . ARG A 1 71 ? 4.026 0.388 -3.069 1.00 96.00 71 ARG A CA 1
ATOM 563 C C . ARG A 1 71 ? 3.530 1.457 -4.039 1.00 96.00 71 ARG A C 1
ATOM 565 O O . ARG A 1 71 ? 4.184 2.482 -4.211 1.00 96.00 71 ARG A O 1
ATOM 572 N N . ILE A 1 72 ? 2.346 1.242 -4.608 1.00 95.69 72 ILE A N 1
ATOM 573 C CA . ILE A 1 72 ? 1.677 2.238 -5.451 1.00 95.69 72 ILE A CA 1
ATOM 574 C C . ILE A 1 72 ? 0.960 3.244 -4.555 1.00 95.69 72 ILE A C 1
ATOM 576 O O . ILE A 1 72 ? 1.197 4.447 -4.636 1.00 95.69 72 ILE A O 1
ATOM 580 N N . LYS A 1 73 ? 0.043 2.748 -3.719 1.00 94.56 73 LYS A N 1
ATOM 581 C CA . LYS A 1 73 ? -0.860 3.575 -2.921 1.00 94.56 73 LYS A CA 1
ATOM 582 C C . LYS A 1 73 ? -1.531 2.737 -1.831 1.00 94.56 73 LYS A C 1
ATOM 584 O O . LYS A 1 73 ? -1.595 1.515 -1.925 1.00 94.56 73 LYS A O 1
ATOM 589 N N . ILE A 1 74 ? -2.037 3.437 -0.823 1.00 95.31 74 ILE A N 1
ATOM 590 C CA . ILE A 1 74 ? -3.015 2.942 0.146 1.00 95.31 74 ILE A CA 1
ATOM 591 C C . ILE A 1 74 ? -4.325 3.696 -0.101 1.00 95.31 74 ILE A C 1
ATOM 593 O O . ILE A 1 74 ? -4.309 4.917 -0.311 1.00 95.31 74 ILE A O 1
ATOM 597 N N . LEU A 1 75 ? -5.449 2.989 -0.110 1.00 94.06 75 LEU A N 1
ATOM 598 C CA . LEU A 1 75 ? -6.779 3.580 -0.228 1.00 94.06 75 LEU A CA 1
ATOM 599 C C . LEU A 1 75 ? -7.690 2.968 0.835 1.00 94.06 75 LEU A C 1
ATOM 601 O O . LEU A 1 75 ? -8.166 1.852 0.670 1.00 94.06 75 LEU A O 1
ATOM 605 N N . GLY A 1 76 ? -7.917 3.711 1.919 1.00 93.38 76 GLY A N 1
ATOM 606 C CA . GLY A 1 76 ? -8.600 3.165 3.090 1.00 93.38 76 GLY A CA 1
ATOM 607 C C . GLY A 1 76 ? -7.783 2.032 3.708 1.00 93.38 76 GLY A C 1
ATOM 608 O O . GLY A 1 76 ? -6.616 2.225 4.051 1.00 93.38 76 GLY A O 1
ATOM 609 N N . ASP A 1 77 ? -8.403 0.868 3.823 1.00 95.69 77 ASP A N 1
ATOM 610 C CA . ASP A 1 77 ? -7.837 -0.396 4.293 1.00 95.69 77 ASP A CA 1
ATOM 611 C C . ASP A 1 77 ? -7.138 -1.218 3.203 1.00 95.69 77 ASP A C 1
ATOM 613 O O . ASP A 1 77 ? -6.438 -2.185 3.508 1.00 95.69 77 ASP A O 1
ATOM 617 N N . CYS A 1 78 ? -7.238 -0.787 1.947 1.00 97.25 78 CYS A N 1
ATOM 618 C CA . CYS A 1 78 ? -6.668 -1.502 0.821 1.00 97.25 78 CYS A CA 1
ATOM 619 C C . CYS A 1 78 ? -5.221 -1.065 0.519 1.00 97.25 78 CYS A C 1
ATOM 621 O O . CYS A 1 78 ? -4.919 0.130 0.391 1.00 97.25 78 CYS A O 1
ATOM 623 N N . TYR A 1 79 ? -4.325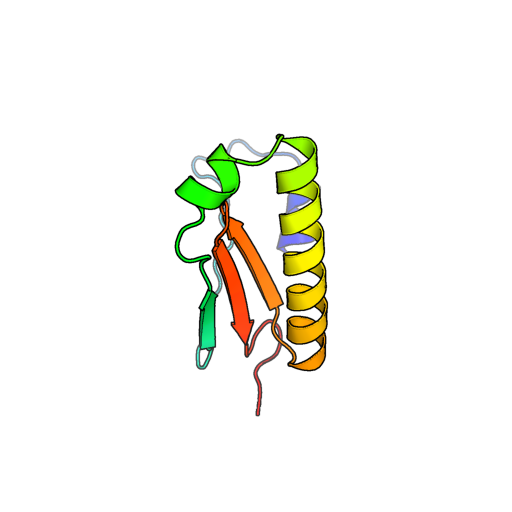 -2.039 0.350 1.00 98.19 79 TYR A N 1
ATOM 624 C CA . TYR A 1 79 ? -2.911 -1.869 0.007 1.00 98.19 79 TYR A CA 1
ATOM 625 C C . TYR A 1 79 ? -2.620 -2.336 -1.425 1.00 98.19 79 TYR A C 1
ATOM 627 O O . TYR A 1 79 ? -2.963 -3.459 -1.807 1.00 98.19 79 TYR A O 1
ATOM 635 N N . TYR A 1 80 ? -1.919 -1.501 -2.201 1.00 96.94 80 TYR A N 1
ATOM 636 C CA . TYR A 1 80 ? -1.517 -1.811 -3.576 1.00 96.94 80 TYR A CA 1
ATOM 637 C C . TYR A 1 80 ? -0.001 -1.785 -3.744 1.00 96.94 80 TYR A C 1
ATOM 639 O O . TYR A 1 80 ? 0.656 -0.786 -3.418 1.00 96.94 80 TYR A O 1
ATOM 647 N N . CYS A 1 81 ? 0.555 -2.821 -4.364 1.00 97.19 81 CYS A N 1
ATOM 648 C CA . CYS A 1 81 ? 1.944 -2.810 -4.814 1.00 97.19 81 CYS A CA 1
ATOM 649 C C . CYS A 1 81 ? 2.113 -3.438 -6.197 1.00 97.19 81 CYS A C 1
ATOM 651 O O . CYS A 1 81 ? 1.235 -4.131 -6.708 1.00 97.19 81 CYS A O 1
ATOM 653 N N . VAL A 1 82 ? 3.252 -3.152 -6.817 1.00 96.94 82 VAL A N 1
ATOM 654 C CA . VAL A 1 82 ? 3.634 -3.663 -8.132 1.00 96.94 82 VAL A CA 1
ATOM 655 C C . VAL A 1 82 ? 5.020 -4.284 -8.075 1.00 96.94 82 VAL A C 1
ATOM 657 O O . VAL A 1 82 ? 5.918 -3.751 -7.427 1.00 96.94 82 VAL A O 1
ATOM 660 N N . SER A 1 83 ? 5.200 -5.400 -8.770 1.00 96.06 83 SER A N 1
ATOM 661 C CA . SER A 1 83 ? 6.500 -6.016 -9.027 1.00 96.06 83 SER A CA 1
ATOM 662 C C . SER A 1 83 ? 6.867 -5.873 -10.504 1.00 96.06 83 SER A C 1
ATOM 664 O O . SER A 1 83 ? 5.987 -5.872 -11.369 1.00 96.06 83 SER A O 1
ATOM 666 N N . GLY A 1 84 ? 8.167 -5.748 -10.785 1.00 93.69 84 GLY A N 1
ATOM 667 C CA . GLY A 1 84 ? 8.690 -5.446 -12.123 1.00 93.69 84 GLY A CA 1
ATOM 668 C C . GLY A 1 84 ? 8.768 -3.947 -12.445 1.00 93.69 84 GLY A C 1
ATOM 669 O O . GLY A 1 84 ? 8.902 -3.591 -13.612 1.00 93.69 84 GLY A O 1
ATOM 670 N N . LEU A 1 85 ? 8.669 -3.076 -11.427 1.00 90.62 85 LEU A N 1
ATOM 671 C CA . LEU A 1 85 ? 8.888 -1.628 -11.527 1.00 90.62 85 LEU A CA 1
ATOM 672 C C . LEU A 1 85 ? 9.660 -1.073 -10.320 1.00 90.62 85 LEU A C 1
ATOM 674 O O . LEU A 1 85 ? 9.470 -1.566 -9.208 1.00 90.62 85 LEU A O 1
ATOM 678 N N . PRO A 1 86 ? 10.472 -0.007 -10.501 1.00 82.69 86 PRO A N 1
ATOM 679 C CA . PRO A 1 86 ? 10.799 0.645 -11.779 1.00 82.69 86 PRO A CA 1
ATOM 680 C C . PRO A 1 86 ? 11.741 -0.189 -12.663 1.00 82.69 86 PRO A C 1
ATOM 682 O O . PRO A 1 86 ? 11.856 0.079 -13.856 1.00 82.69 86 PRO A O 1
ATOM 685 N N . GLU A 1 87 ? 12.385 -1.202 -12.086 1.00 84.88 87 GLU A N 1
ATOM 686 C CA . GLU A 1 87 ? 13.255 -2.144 -12.785 1.00 84.88 87 GLU A CA 1
ATOM 687 C C . GLU A 1 87 ? 12.491 -3.432 -13.104 1.00 84.88 87 GLU A C 1
ATOM 689 O O . GLU A 1 87 ? 11.810 -3.997 -12.243 1.00 84.88 87 GLU A O 1
ATOM 694 N N . ALA A 1 88 ? 12.614 -3.900 -14.347 1.00 81.06 88 ALA A N 1
ATOM 695 C CA . ALA A 1 88 ? 12.054 -5.180 -14.755 1.00 81.06 88 ALA A CA 1
ATOM 696 C C . ALA A 1 88 ? 12.752 -6.322 -14.004 1.00 81.06 88 ALA A C 1
ATOM 698 O O . ALA A 1 88 ? 13.972 -6.309 -13.828 1.00 81.06 88 ALA A O 1
ATOM 699 N N . ARG A 1 89 ? 11.981 -7.327 -13.584 1.00 76.06 89 ARG A N 1
ATOM 700 C CA . ARG A 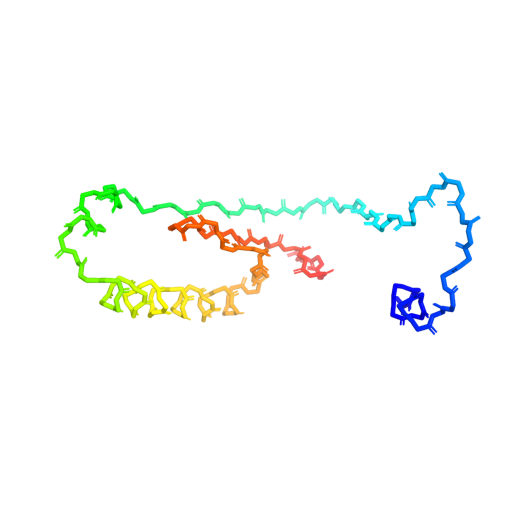1 89 ? 12.541 -8.568 -13.041 1.00 76.06 89 ARG A CA 1
ATOM 701 C C . ARG A 1 89 ? 12.869 -9.525 -14.186 1.00 76.06 89 ARG A C 1
ATOM 703 O O . ARG A 1 89 ? 12.051 -9.679 -15.090 1.00 76.06 89 ARG A O 1
ATOM 710 N N . ALA A 1 90 ? 14.077 -10.090 -14.145 1.00 60.94 90 ALA A N 1
ATOM 711 C CA . ALA A 1 90 ? 14.547 -11.124 -15.067 1.00 60.94 90 ALA A CA 1
ATOM 712 C C . ALA A 1 90 ? 13.932 -12.490 -14.744 1.00 60.94 90 ALA A C 1
ATOM 714 O O . ALA A 1 90 ? 13.668 -12.740 -13.543 1.00 60.94 90 ALA A O 1
#

Organism: Pan troglodytes (NCBI:txid9598)

pLDDT: mean 88.88, std 12.25, range [54.22, 98.19]